Protein AF-A0A6V7KZN3-F1 (afdb_monomer_lite)

InterPro domains:
  IPR001879 GPCR, family 2, extracellular hormone receptor domain [PF02793] (22-61)
  IPR036445 GPCR family 2, extracellular hormone receptor domain superfamily [G3DSA:4.10.1240.10] (18-74)
  IPR036445 GPCR family 2, extracellular hormone receptor domain superfamily [SSF111418] (16-53)

Radius of gyration: 14.06 Å; chains: 1; bounding box: 35×32×30 Å

Secondary structure (DSSP, 8-state):
-----S----TTSHHHHHHHHEEPPEEETTEEE--EETT-EEEEEPTTS-S-EEEEEEEE-SSSEEESSSS-B-

Organism: NCBI:txid1563983

pLDDT: mean 79.46, std 14.95, range [38.97, 94.81]

Structure (mmCIF, N/CA/C/O backbone):
data_AF-A0A6V7KZN3-F1
#
_entry.id   AF-A0A6V7KZN3-F1
#
loop_
_atom_site.group_PDB
_atom_site.id
_atom_site.type_symbol
_atom_site.label_atom_id
_atom_site.label_alt_id
_atom_site.label_comp_id
_atom_site.label_asym_id
_atom_site.label_entity_id
_atom_site.label_seq_id
_atom_site.pdbx_PDB_ins_code
_atom_site.Cartn_x
_atom_site.Cartn_y
_atom_site.Cartn_z
_atom_site.occupancy
_atom_site.B_iso_or_equiv
_atom_site.auth_seq_id
_atom_site.auth_comp_id
_atom_site.auth_asym_id
_atom_site.auth_atom_id
_atom_site.pdbx_PDB_model_num
ATOM 1 N N . THR A 1 1 ? -8.269 24.279 -11.199 1.00 38.97 1 THR A N 1
ATOM 2 C CA . THR A 1 1 ? -7.921 23.291 -10.162 1.00 38.97 1 THR A CA 1
ATOM 3 C C . THR A 1 1 ? -7.276 22.111 -10.838 1.00 38.97 1 THR A C 1
ATOM 5 O O . THR A 1 1 ? -7.978 21.228 -11.306 1.00 38.97 1 THR A O 1
ATOM 8 N N . THR A 1 2 ? -5.959 22.157 -11.001 1.00 40.75 2 THR A N 1
ATOM 9 C CA . THR A 1 2 ? -5.208 21.094 -11.674 1.00 40.75 2 THR A CA 1
ATOM 10 C C . THR A 1 2 ? -4.486 20.323 -10.586 1.00 40.75 2 THR A C 1
ATO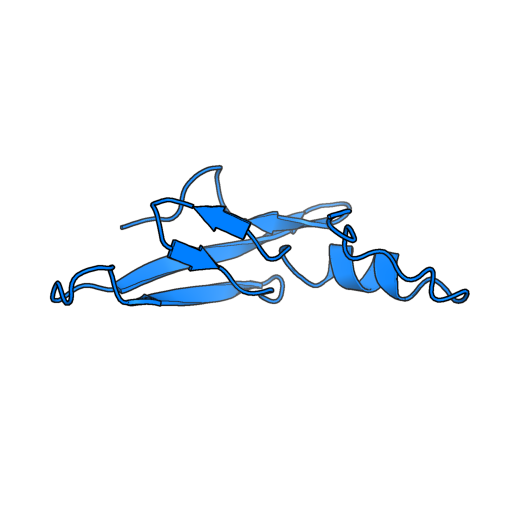M 12 O O . THR A 1 2 ? -3.592 20.859 -9.937 1.00 40.75 2 THR A O 1
ATOM 15 N N . SER A 1 3 ? -4.956 19.110 -10.318 1.00 50.09 3 SER A N 1
ATOM 16 C CA . SER A 1 3 ? -4.342 18.168 -9.389 1.00 50.09 3 SER A CA 1
ATOM 17 C C . SER A 1 3 ? -2.928 17.883 -9.882 1.00 50.09 3 SER A C 1
ATOM 19 O O . SER A 1 3 ? -2.768 17.364 -10.982 1.00 50.09 3 SER A O 1
ATOM 21 N N . ILE A 1 4 ? -1.913 18.268 -9.114 1.00 52.50 4 ILE A N 1
ATOM 22 C CA . ILE A 1 4 ? -0.518 17.938 -9.409 1.00 52.50 4 ILE A CA 1
ATOM 23 C C . ILE A 1 4 ? -0.367 16.431 -9.137 1.00 52.50 4 ILE A C 1
ATOM 25 O O . ILE A 1 4 ? -0.494 16.038 -7.974 1.00 52.50 4 ILE A O 1
ATOM 29 N N . PRO A 1 5 ? -0.154 15.557 -10.143 1.00 51.16 5 PRO A N 1
ATOM 30 C CA . PRO A 1 5 ? 0.351 14.225 -9.851 1.00 51.16 5 PRO A CA 1
ATOM 31 C C . PRO A 1 5 ? 1.764 14.414 -9.296 1.00 51.16 5 PRO A C 1
ATOM 33 O O . PRO A 1 5 ? 2.550 15.173 -9.858 1.00 51.16 5 PRO A O 1
ATOM 36 N N . TYR A 1 6 ? 2.067 13.792 -8.160 1.00 57.75 6 TYR A N 1
ATOM 37 C CA . TYR A 1 6 ? 3.391 13.812 -7.538 1.00 57.75 6 TYR A CA 1
ATOM 38 C C . TYR A 1 6 ? 4.453 13.289 -8.519 1.00 57.75 6 TYR A C 1
ATOM 40 O O . TYR A 1 6 ? 4.735 12.097 -8.561 1.00 57.75 6 TYR A O 1
ATOM 48 N N . GLN A 1 7 ? 5.026 14.173 -9.328 1.00 55.16 7 GLN A N 1
ATOM 49 C CA . GLN A 1 7 ? 6.130 13.882 -10.235 1.00 55.16 7 GLN A CA 1
ATOM 50 C C . GLN A 1 7 ? 6.930 15.165 -10.463 1.00 55.16 7 GLN A C 1
ATOM 52 O O . GLN A 1 7 ? 6.921 15.758 -11.537 1.00 55.16 7 GLN A O 1
ATOM 57 N N . ASP A 1 8 ? 7.650 15.590 -9.425 1.00 54.47 8 ASP A N 1
ATOM 58 C CA . ASP A 1 8 ? 8.818 16.446 -9.612 1.00 54.47 8 ASP A CA 1
ATOM 59 C C . ASP A 1 8 ? 9.945 15.582 -10.198 1.00 54.47 8 ASP A C 1
ATOM 61 O O . ASP A 1 8 ? 10.403 14.653 -9.527 1.00 54.47 8 ASP A O 1
ATOM 65 N N . PRO A 1 9 ? 10.430 15.819 -11.429 1.00 53.56 9 PRO A N 1
ATOM 66 C CA . PRO A 1 9 ? 11.539 15.052 -11.974 1.00 53.56 9 PRO A CA 1
ATOM 67 C C . PRO A 1 9 ? 12.827 15.438 -11.233 1.00 53.56 9 PRO A C 1
ATOM 69 O O . PRO A 1 9 ? 13.462 16.448 -11.525 1.00 53.56 9 PRO A O 1
ATOM 72 N N . ASN A 1 10 ? 13.246 14.614 -10.268 1.00 53.56 10 ASN A N 1
ATOM 73 C CA . ASN A 1 10 ? 14.584 14.709 -9.702 1.00 53.56 10 ASN A CA 1
ATOM 74 C C . ASN A 1 10 ? 15.515 13.951 -10.648 1.00 53.56 10 ASN A C 1
ATOM 76 O O . ASN A 1 10 ? 15.499 12.724 -10.738 1.00 53.56 10 ASN A O 1
ATOM 80 N N . ILE A 1 11 ? 16.283 14.758 -11.363 1.00 54.69 11 ILE A N 1
ATOM 81 C CA . ILE A 1 11 ? 17.249 14.566 -12.450 1.00 54.69 11 ILE A CA 1
ATOM 82 C C . ILE A 1 11 ? 18.314 13.456 -12.251 1.00 54.69 11 ILE A C 1
ATOM 84 O O . ILE A 1 11 ? 19.228 13.355 -13.059 1.00 54.69 11 ILE A O 1
ATOM 88 N N . ASN A 1 12 ? 18.219 12.613 -11.212 1.00 59.47 12 ASN A N 1
ATOM 89 C CA . ASN A 1 12 ? 19.291 11.706 -10.764 1.00 59.47 12 ASN A CA 1
ATOM 90 C C . ASN A 1 12 ? 18.842 10.266 -10.415 1.00 59.47 12 ASN A C 1
ATOM 92 O O . ASN A 1 12 ? 19.458 9.621 -9.571 1.00 59.47 12 ASN A O 1
ATOM 96 N N . GLY A 1 13 ? 17.749 9.749 -10.987 1.00 61.31 13 GLY A N 1
ATOM 97 C CA . GLY A 1 13 ? 17.360 8.330 -10.837 1.00 61.31 13 GLY A CA 1
ATOM 98 C C . GLY A 1 13 ? 16.721 7.928 -9.495 1.00 61.31 13 GLY A C 1
ATOM 99 O O . GLY A 1 13 ? 16.161 6.842 -9.385 1.00 61.31 13 GLY A O 1
ATOM 100 N N . LYS A 1 14 ? 16.694 8.835 -8.511 1.00 61.84 14 LYS A N 1
ATOM 101 C CA . LYS A 1 14 ? 16.169 8.615 -7.148 1.00 61.84 14 LYS A CA 1
ATOM 102 C C . LYS A 1 14 ? 14.729 8.075 -7.086 1.00 61.84 14 LYS A C 1
ATOM 104 O O . LYS A 1 14 ? 14.392 7.355 -6.153 1.00 61.84 14 LYS A O 1
ATOM 109 N N . TRP A 1 15 ? 13.876 8.420 -8.052 1.00 62.31 15 TRP A N 1
ATOM 110 C CA . TRP A 1 15 ? 12.470 7.989 -8.076 1.00 62.31 15 TRP A CA 1
ATOM 111 C C . TRP A 1 15 ? 12.284 6.529 -8.490 1.00 62.31 15 TRP A C 1
ATOM 113 O O . TRP A 1 15 ? 11.377 5.866 -7.991 1.00 62.31 15 TRP A O 1
ATOM 123 N N . TYR A 1 16 ? 13.157 6.009 -9.355 1.00 62.84 16 TYR A N 1
ATOM 124 C CA . TYR A 1 16 ? 13.142 4.590 -9.713 1.00 62.84 16 TYR A CA 1
ATOM 125 C C . TYR A 1 16 ? 13.517 3.732 -8.504 1.00 62.84 16 TYR A C 1
ATOM 127 O O . TYR A 1 16 ? 12.867 2.723 -8.243 1.00 62.84 16 TYR A O 1
ATOM 135 N N . ASP A 1 17 ? 14.490 4.188 -7.711 1.00 72.56 17 ASP A N 1
ATOM 136 C CA . ASP A 1 17 ? 14.850 3.541 -6.447 1.00 72.56 17 ASP A CA 1
ATOM 137 C C . ASP A 1 17 ? 13.719 3.648 -5.416 1.00 72.56 17 ASP A C 1
ATOM 139 O O . ASP A 1 17 ? 13.419 2.680 -4.721 1.00 72.56 17 ASP A O 1
ATOM 143 N N . TYR A 1 18 ? 13.031 4.794 -5.342 1.00 78.75 18 TYR A N 1
ATOM 144 C CA . TYR A 1 18 ? 11.900 4.966 -4.429 1.00 78.75 18 TYR A CA 1
ATOM 145 C C . TYR A 1 18 ? 10.751 4.001 -4.745 1.00 78.75 18 TYR A C 1
ATOM 147 O O . TYR A 1 18 ? 10.266 3.321 -3.847 1.00 78.75 18 TYR A O 1
ATOM 155 N N . ASN A 1 19 ? 10.366 3.870 -6.016 1.00 79.19 19 ASN A N 1
ATOM 156 C CA . ASN A 1 19 ? 9.316 2.935 -6.433 1.00 79.19 19 ASN A CA 1
ATOM 157 C C . ASN A 1 19 ? 9.738 1.465 -6.294 1.00 79.19 19 ASN A C 1
ATOM 159 O O . ASN A 1 19 ? 8.886 0.589 -6.182 1.00 79.19 19 ASN A O 1
ATOM 163 N N . ARG A 1 20 ? 11.046 1.187 -6.279 1.00 83.69 20 ARG A N 1
ATOM 164 C CA . ARG A 1 20 ? 11.616 -0.133 -5.971 1.00 83.69 20 ARG A CA 1
ATOM 165 C C . ARG A 1 20 ? 11.602 -0.475 -4.499 1.00 83.69 20 ARG A C 1
ATOM 167 O O . ARG A 1 20 ? 11.407 -1.628 -4.143 1.00 83.69 20 ARG A O 1
ATOM 174 N N . MET A 1 21 ? 11.792 0.526 -3.653 1.00 88.69 21 MET A N 1
ATOM 175 C CA . MET A 1 21 ? 11.919 0.335 -2.216 1.00 88.69 21 MET A CA 1
ATOM 176 C C . MET A 1 21 ? 10.607 0.526 -1.459 1.00 88.69 21 MET A C 1
ATOM 178 O O . MET A 1 21 ? 10.501 0.025 -0.342 1.00 88.69 21 MET A O 1
ATOM 182 N N . TYR A 1 22 ? 9.636 1.253 -2.019 1.00 91.88 22 TYR A N 1
ATOM 183 C CA . TYR A 1 22 ? 8.408 1.640 -1.328 1.00 91.88 22 TYR A CA 1
ATOM 184 C C . TYR A 1 22 ? 7.155 1.400 -2.164 1.00 91.88 22 TYR A C 1
ATOM 186 O O . TYR A 1 22 ? 7.035 1.850 -3.307 1.00 91.88 22 TYR A O 1
ATOM 194 N N . CYS A 1 23 ? 6.174 0.757 -1.540 1.00 92.00 23 CYS A N 1
ATOM 195 C CA . CYS A 1 23 ? 4.818 0.713 -2.050 1.00 92.00 23 CYS A CA 1
ATOM 196 C C . CYS A 1 23 ? 4.242 2.123 -2.070 1.00 92.00 23 CYS A C 1
ATOM 198 O O . CYS A 1 23 ? 4.410 2.879 -1.114 1.00 92.00 23 CYS A O 1
ATOM 200 N N . GLN A 1 24 ? 3.567 2.480 -3.157 1.00 90.19 24 GLN A N 1
ATOM 201 C CA . GLN A 1 24 ? 3.100 3.846 -3.366 1.00 90.19 24 GLN A CA 1
ATOM 202 C C . GLN A 1 24 ? 1.907 4.196 -2.464 1.00 90.19 24 GLN A C 1
ATOM 204 O O . GLN A 1 24 ? 1.085 3.315 -2.174 1.00 90.19 24 GLN A O 1
ATOM 209 N N . PRO A 1 25 ? 1.772 5.471 -2.047 1.00 91.56 25 PRO A N 1
ATOM 210 C CA . PRO A 1 25 ? 0.605 5.919 -1.307 1.00 91.56 25 PRO A CA 1
ATOM 211 C C . PRO A 1 25 ? -0.675 5.701 -2.115 1.00 91.56 25 PRO A C 1
ATOM 213 O O . PRO A 1 25 ? -0.750 6.091 -3.280 1.00 91.56 25 PRO A O 1
ATOM 216 N N . THR A 1 26 ? -1.689 5.091 -1.511 1.00 92.12 26 THR A N 1
ATOM 217 C CA . THR A 1 26 ? -2.949 4.797 -2.205 1.00 92.12 26 THR A CA 1
ATOM 218 C C . THR A 1 26 ? -4.136 4.769 -1.250 1.00 92.12 26 THR A C 1
ATOM 220 O O . THR A 1 26 ? -3.985 4.629 -0.036 1.00 92.12 26 THR A O 1
ATOM 223 N N . MET A 1 27 ? -5.342 4.894 -1.800 1.00 89.38 27 MET A N 1
ATOM 224 C CA . MET A 1 27 ? -6.582 4.690 -1.061 1.00 89.38 27 MET A CA 1
ATOM 225 C C . MET A 1 27 ? -7.156 3.309 -1.351 1.00 89.38 27 MET A C 1
ATOM 227 O O . MET A 1 27 ? -7.455 2.979 -2.494 1.00 89.38 27 MET A O 1
ATOM 231 N N . ALA A 1 28 ? -7.392 2.529 -0.298 1.00 89.12 28 ALA A N 1
ATOM 232 C CA . ALA A 1 28 ? -8.060 1.237 -0.396 1.00 89.12 28 ALA A CA 1
ATOM 233 C C . ALA A 1 28 ? -8.954 1.020 0.825 1.00 89.12 28 ALA A C 1
ATOM 235 O O . ALA A 1 28 ? -8.556 1.318 1.949 1.00 89.12 28 ALA A O 1
ATOM 236 N N . ARG A 1 29 ? -10.171 0.498 0.610 1.00 85.31 29 ARG A N 1
ATOM 237 C CA . ARG A 1 29 ? -11.169 0.241 1.674 1.00 85.31 29 ARG A CA 1
ATOM 238 C C . ARG A 1 29 ? -11.486 1.477 2.539 1.00 85.31 29 ARG A C 1
ATOM 240 O O . ARG A 1 29 ? -11.694 1.352 3.740 1.00 85.31 29 ARG A O 1
ATOM 247 N N . ASN A 1 30 ? -11.533 2.666 1.928 1.00 86.88 30 ASN A N 1
ATOM 248 C CA . ASN A 1 30 ? -11.710 3.958 2.617 1.00 86.88 30 ASN A CA 1
ATOM 249 C C . ASN A 1 30 ? -10.616 4.281 3.652 1.00 86.88 30 ASN A C 1
ATOM 251 O O . ASN A 1 30 ? -10.827 5.101 4.543 1.00 86.88 30 ASN A O 1
ATOM 255 N N . LEU A 1 31 ? -9.443 3.659 3.520 1.00 87.38 31 LEU A N 1
ATOM 256 C CA . LEU A 1 31 ? -8.249 3.955 4.299 1.00 87.38 31 LEU A CA 1
ATOM 257 C C . LEU A 1 31 ? -7.155 4.500 3.387 1.00 87.38 31 LEU A C 1
ATOM 259 O O . LEU A 1 31 ? -6.979 4.031 2.259 1.00 87.38 31 LEU A O 1
ATOM 263 N N . PHE A 1 32 ? -6.430 5.500 3.887 1.00 90.50 32 PHE A N 1
ATOM 264 C CA . PHE A 1 32 ? -5.240 6.013 3.224 1.00 90.50 32 PHE A CA 1
ATOM 265 C C . PHE A 1 32 ? -4.017 5.223 3.684 1.00 90.50 32 PHE A C 1
ATOM 267 O O . PHE A 1 32 ? -3.662 5.211 4.865 1.00 90.50 32 PHE A O 1
ATOM 274 N N . TRP A 1 33 ? -3.371 4.559 2.738 1.00 90.75 33 TRP A N 1
ATOM 275 C CA . TRP A 1 33 ? -2.168 3.778 2.961 1.00 90.75 33 TRP A CA 1
ATOM 276 C C . TRP A 1 33 ? -0.971 4.614 2.535 1.00 90.75 33 TRP A C 1
ATOM 278 O O . TRP A 1 33 ? -0.840 4.953 1.363 1.00 90.75 33 TRP A O 1
ATOM 288 N N . ASN A 1 34 ? -0.127 4.981 3.499 1.00 91.88 34 ASN A N 1
ATOM 289 C CA . ASN A 1 34 ? 1.095 5.739 3.246 1.00 91.88 34 ASN A CA 1
ATOM 290 C C . ASN A 1 34 ? 2.141 4.885 2.530 1.00 91.88 34 ASN A C 1
ATOM 292 O O . ASN A 1 34 ? 2.096 3.653 2.579 1.00 91.88 34 ASN A O 1
ATOM 296 N N . ALA A 1 35 ? 3.136 5.555 1.944 1.00 90.50 35 ALA A N 1
ATOM 297 C CA . ALA A 1 35 ? 4.284 4.860 1.393 1.00 90.50 35 ALA A CA 1
ATOM 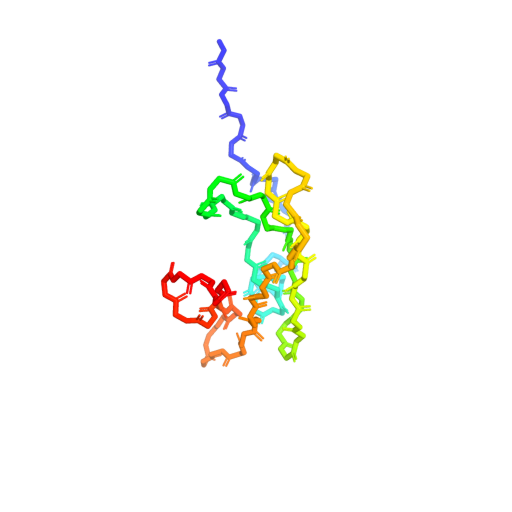298 C C . ALA A 1 35 ? 4.941 3.973 2.456 1.00 90.50 35 ALA A C 1
ATOM 300 O O . ALA A 1 35 ? 5.272 4.436 3.547 1.00 90.50 35 ALA A O 1
ATOM 301 N N . THR A 1 36 ? 5.100 2.694 2.137 1.00 92.88 36 THR A N 1
ATOM 302 C CA . THR A 1 36 ? 5.599 1.680 3.074 1.00 92.88 36 THR A CA 1
ATOM 303 C C . THR A 1 36 ? 6.731 0.926 2.417 1.00 92.88 36 THR A C 1
ATOM 30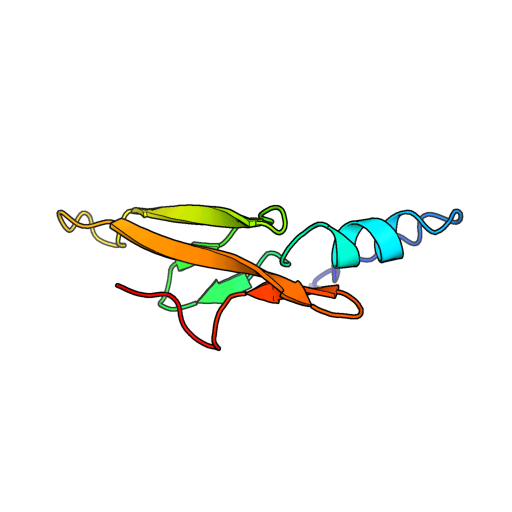5 O O . THR A 1 36 ? 6.655 0.629 1.229 1.00 92.88 36 THR A O 1
ATOM 308 N N . ARG A 1 37 ? 7.803 0.659 3.162 1.00 92.44 37 ARG A N 1
ATOM 309 C CA . ARG A 1 37 ? 8.997 0.011 2.622 1.00 92.44 37 ARG A CA 1
ATOM 310 C C . ARG A 1 37 ? 8.716 -1.456 2.294 1.00 92.44 37 ARG A C 1
ATOM 312 O O . ARG A 1 37 ? 7.987 -2.127 3.021 1.00 92.44 37 ARG A O 1
ATOM 319 N N . ALA A 1 38 ? 9.316 -1.964 1.225 1.00 92.06 38 ALA A N 1
ATOM 320 C CA . ALA A 1 38 ? 9.253 -3.375 0.874 1.00 92.06 38 ALA A CA 1
ATOM 321 C C . ALA A 1 38 ? 9.760 -4.250 2.032 1.00 92.06 38 ALA A C 1
ATOM 323 O O . ALA A 1 38 ? 10.818 -3.992 2.612 1.00 92.06 38 ALA A O 1
ATOM 324 N N . GLY A 1 39 ? 8.973 -5.268 2.383 1.00 92.62 39 GLY A N 1
ATOM 325 C CA . GLY A 1 39 ? 9.187 -6.129 3.546 1.00 92.62 39 GLY A CA 1
ATOM 326 C C . GLY A 1 39 ? 8.416 -5.700 4.798 1.00 92.62 39 GLY A C 1
ATOM 327 O O . GLY A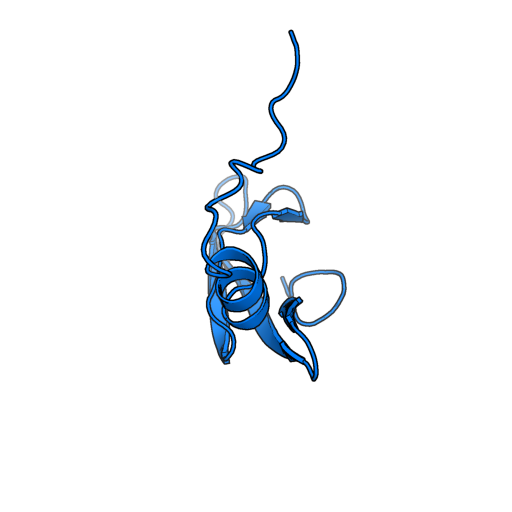 1 39 ? 8.172 -6.544 5.662 1.00 92.62 39 GLY A O 1
ATOM 328 N N . ASP A 1 40 ? 7.965 -4.444 4.879 1.00 94.81 40 ASP A N 1
ATOM 329 C CA . ASP A 1 40 ? 7.219 -3.934 6.030 1.00 94.81 40 ASP A CA 1
ATOM 330 C C . ASP A 1 40 ? 5.698 -4.107 5.866 1.00 94.81 40 ASP A C 1
ATOM 332 O O . ASP A 1 40 ? 5.162 -4.396 4.790 1.00 94.81 40 ASP A O 1
ATOM 336 N N . VAL A 1 41 ? 4.970 -3.939 6.974 1.00 94.00 41 VAL A N 1
ATOM 337 C CA . VAL A 1 41 ? 3.504 -4.009 7.017 1.00 94.00 41 VAL A CA 1
ATOM 338 C C . VAL A 1 41 ? 2.955 -2.677 7.501 1.00 94.00 41 VAL A C 1
ATOM 340 O O . VAL A 1 41 ? 3.214 -2.268 8.632 1.00 94.00 41 VAL A O 1
ATOM 343 N N . ALA A 1 42 ? 2.152 -2.032 6.663 1.00 93.69 42 ALA A N 1
ATOM 344 C CA . ALA A 1 42 ? 1.378 -0.872 7.057 1.00 93.69 42 ALA A CA 1
ATOM 345 C C . ALA A 1 42 ? 0.212 -1.304 7.947 1.00 93.69 42 ALA A C 1
ATOM 347 O O . ALA A 1 42 ? -0.428 -2.330 7.700 1.00 93.69 42 ALA A O 1
ATOM 348 N N . VAL A 1 43 ? -0.076 -0.502 8.967 1.00 92.06 43 VAL A N 1
ATOM 349 C CA . VAL A 1 43 ? -1.189 -0.719 9.891 1.00 92.06 43 VAL A CA 1
ATOM 350 C C . VAL A 1 43 ? -1.992 0.569 9.962 1.00 92.06 43 VAL A C 1
ATOM 352 O O . VAL A 1 43 ? -1.427 1.632 10.212 1.00 92.06 43 VAL A O 1
ATOM 355 N N . GLN A 1 44 ? -3.296 0.475 9.730 1.00 90.12 44 GLN A N 1
ATOM 356 C CA . GLN A 1 44 ? -4.216 1.603 9.824 1.00 90.12 44 GLN A CA 1
ATOM 357 C C . GLN A 1 44 ? -5.391 1.239 10.720 1.00 90.12 44 GLN A C 1
ATOM 359 O O . GLN A 1 44 ? -5.929 0.136 10.640 1.00 90.12 44 GLN A O 1
ATOM 364 N N . SER A 1 45 ? -5.809 2.172 11.569 1.00 88.19 45 SER A N 1
ATOM 365 C CA . SER A 1 45 ? -7.033 2.007 12.352 1.00 88.19 45 SER A CA 1
ATOM 366 C C . SER A 1 45 ? -8.239 1.983 11.422 1.00 88.19 45 SER A C 1
ATOM 368 O O . SER A 1 45 ? -8.313 2.787 10.493 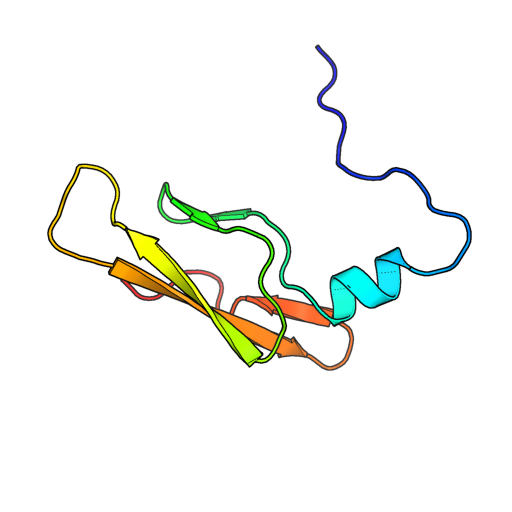1.00 88.19 45 SER A O 1
ATOM 370 N N . CYS A 1 46 ? -9.198 1.093 11.675 1.00 84.00 46 CYS A N 1
ATOM 371 C CA . CYS A 1 46 ? -10.411 1.044 10.869 1.00 84.00 46 CYS A CA 1
ATOM 372 C C . CYS A 1 46 ? -11.188 2.374 10.961 1.00 84.00 46 CYS A C 1
ATOM 374 O O . CYS A 1 46 ? -11.284 2.973 12.041 1.00 84.00 46 CYS A O 1
ATOM 376 N N . PRO A 1 47 ? -11.762 2.855 9.844 1.00 81.94 47 PRO A N 1
ATOM 377 C CA . PRO A 1 47 ? -12.504 4.105 9.847 1.00 81.94 47 PRO A CA 1
ATOM 378 C C . PRO A 1 47 ? -13.766 3.970 10.717 1.00 81.94 47 PRO A C 1
ATOM 380 O O . PRO A 1 47 ? -14.349 2.892 10.826 1.00 81.94 47 PRO A O 1
ATOM 383 N N . GLY A 1 48 ? -14.192 5.066 11.352 1.00 79.75 48 GLY A N 1
ATOM 384 C CA . GLY A 1 48 ? -15.389 5.091 12.207 1.00 79.75 48 GLY A CA 1
ATOM 385 C C . GLY A 1 48 ? -15.179 4.648 13.661 1.00 79.75 48 GLY A C 1
ATOM 386 O O . GLY A 1 48 ? -16.157 4.501 14.386 1.00 79.75 48 GLY A O 1
ATOM 387 N N . GLY A 1 49 ? -13.933 4.449 14.108 1.00 69.69 49 GLY A N 1
ATOM 388 C CA . GLY A 1 49 ? -13.638 4.123 15.511 1.00 69.69 49 GLY A CA 1
ATOM 389 C C . GLY A 1 49 ? -13.994 2.687 15.908 1.00 69.69 49 GLY A C 1
ATOM 390 O O . GLY A 1 49 ? -14.130 2.391 17.093 1.00 69.69 49 GLY A O 1
ATOM 391 N N . ALA A 1 50 ? -14.155 1.793 14.930 1.00 75.81 50 ALA A N 1
ATOM 392 C CA . ALA A 1 50 ? -14.295 0.368 15.191 1.00 75.81 50 ALA A CA 1
ATOM 393 C C . ALA A 1 50 ? -13.036 -0.176 15.895 1.00 75.81 50 ALA A C 1
ATOM 395 O O . ALA A 1 50 ? -11.918 0.246 15.601 1.00 75.81 50 ALA A O 1
ATOM 396 N N . ASN A 1 51 ? -13.212 -1.141 16.802 1.00 72.88 51 ASN A N 1
ATOM 397 C CA . ASN A 1 51 ? -12.115 -1.797 17.522 1.00 72.88 51 ASN A CA 1
ATOM 398 C C . ASN A 1 51 ? -11.385 -2.807 16.615 1.00 72.88 51 ASN A C 1
ATOM 400 O O . ASN A 1 51 ? -11.490 -4.015 16.810 1.00 72.88 51 ASN A O 1
ATOM 404 N N . GLY A 1 52 ? -10.682 -2.310 15.597 1.00 83.81 52 GLY A N 1
ATOM 405 C CA . GLY A 1 52 ? -9.928 -3.121 14.646 1.00 83.81 52 GLY A CA 1
ATOM 406 C C . GLY A 1 52 ? -8.829 -2.330 13.942 1.00 83.81 52 GLY A C 1
ATOM 407 O O . GLY A 1 52 ? -8.882 -1.100 13.848 1.00 83.81 52 GLY A O 1
ATOM 408 N N . VAL A 1 53 ? -7.826 -3.054 13.450 1.00 87.56 53 VAL A N 1
ATOM 409 C CA . VAL A 1 53 ? -6.741 -2.503 12.635 1.00 87.56 53 VAL A CA 1
ATOM 410 C C . VAL A 1 53 ? -6.668 -3.264 11.321 1.00 87.56 53 VAL A C 1
ATOM 412 O O . VAL A 1 53 ? -6.612 -4.489 11.314 1.00 87.56 53 VAL A O 1
ATOM 415 N N . ALA A 1 54 ? -6.638 -2.531 10.218 1.00 89.62 54 ALA A N 1
ATOM 416 C CA . ALA A 1 54 ? -6.367 -3.076 8.902 1.00 89.62 54 ALA A CA 1
ATOM 417 C C . ALA A 1 54 ? -4.855 -3.200 8.714 1.00 89.62 54 ALA A C 1
ATOM 419 O O . ALA A 1 54 ? -4.092 -2.322 9.137 1.00 89.62 54 ALA A O 1
ATOM 420 N N . ARG A 1 55 ? -4.410 -4.260 8.037 1.00 91.31 55 ARG A N 1
ATOM 421 C CA . ARG A 1 55 ? -2.989 -4.486 7.757 1.00 91.31 55 ARG A CA 1
ATOM 422 C C . ARG A 1 55 ? -2.770 -4.695 6.269 1.00 91.31 55 ARG A C 1
ATOM 424 O O . ARG A 1 55 ? -3.496 -5.446 5.626 1.00 91.31 55 ARG A O 1
ATOM 431 N N . TRP A 1 56 ? -1.724 -4.077 5.731 1.00 93.81 56 TRP A N 1
ATOM 432 C CA . TRP A 1 56 ? -1.328 -4.301 4.345 1.00 93.81 56 TRP A CA 1
ATOM 433 C C . TRP A 1 56 ? 0.173 -4.477 4.243 1.00 93.81 56 TRP A C 1
ATOM 435 O O . TRP A 1 56 ? 0.948 -3.632 4.689 1.00 93.81 56 TRP A O 1
ATOM 445 N N . ARG A 1 57 ? 0.598 -5.613 3.698 1.00 93.88 57 ARG A N 1
ATOM 446 C CA . ARG A 1 57 ? 2.017 -5.911 3.526 1.00 93.88 57 ARG A CA 1
ATOM 447 C C . ARG A 1 57 ? 2.523 -5.251 2.253 1.00 93.88 57 ARG A C 1
ATOM 449 O O . ARG A 1 57 ? 1.898 -5.395 1.210 1.00 93.88 57 ARG A O 1
ATOM 456 N N . CYS A 1 58 ? 3.666 -4.589 2.339 1.00 94.06 58 CYS A N 1
ATOM 457 C CA . CYS A 1 58 ? 4.418 -4.167 1.173 1.00 94.06 58 CYS A CA 1
ATOM 458 C C . CYS A 1 58 ? 5.449 -5.247 0.831 1.00 94.06 58 CYS A C 1
ATOM 460 O O . CYS A 1 58 ? 6.225 -5.659 1.694 1.00 94.06 58 CYS A O 1
ATOM 462 N N . ILE A 1 59 ? 5.444 -5.743 -0.403 1.00 92.69 59 ILE A N 1
ATOM 463 C CA . ILE A 1 59 ? 6.378 -6.769 -0.875 1.00 92.69 59 ILE A CA 1
ATOM 464 C C . ILE A 1 59 ? 7.316 -6.201 -1.933 1.00 92.69 59 ILE A C 1
ATOM 466 O O . ILE A 1 59 ? 6.952 -5.311 -2.697 1.00 92.69 59 ILE A O 1
ATOM 470 N N . GLU A 1 60 ? 8.527 -6.743 -1.976 1.00 90.44 60 GLU A N 1
ATOM 471 C CA . GLU A 1 60 ? 9.445 -6.534 -3.089 1.00 90.44 60 GLU A CA 1
ATOM 472 C C . GLU A 1 60 ? 9.043 -7.471 -4.235 1.00 90.44 60 GLU A C 1
ATOM 474 O O . GLU A 1 60 ? 8.802 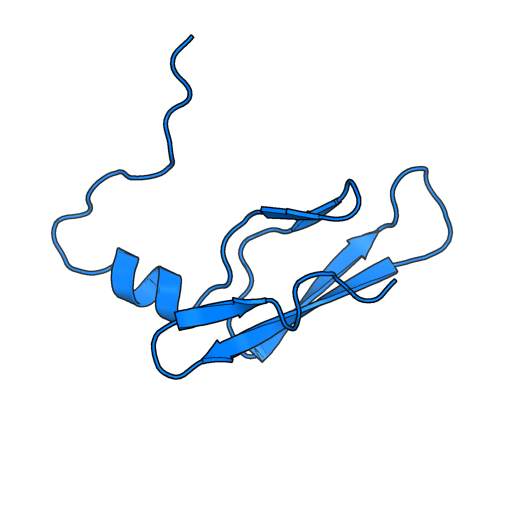-8.661 -4.021 1.00 90.44 60 GLU A O 1
ATOM 479 N N . THR A 1 61 ? 8.931 -6.925 -5.440 1.00 85.88 61 THR A N 1
ATOM 480 C CA . THR A 1 61 ? 8.786 -7.678 -6.694 1.00 85.88 61 THR A CA 1
ATOM 481 C C . THR A 1 61 ? 10.037 -7.470 -7.543 1.00 85.88 61 THR A C 1
ATOM 483 O O . THR A 1 61 ? 10.879 -6.651 -7.184 1.00 85.88 61 THR A O 1
ATOM 486 N N . GLU A 1 62 ? 10.173 -8.193 -8.659 1.00 81.00 62 GLU A N 1
ATOM 487 C CA . GLU A 1 62 ? 11.405 -8.175 -9.468 1.00 81.00 62 GLU A CA 1
ATOM 488 C C . GLU A 1 62 ? 11.851 -6.757 -9.866 1.00 81.00 62 GLU A C 1
ATOM 490 O O . GLU A 1 62 ? 13.047 -6.470 -9.865 1.00 81.00 62 GLU A O 1
ATOM 495 N N . ASP A 1 63 ? 10.899 -5.852 -10.115 1.00 79.88 63 ASP A N 1
ATOM 496 C CA . ASP A 1 63 ? 11.196 -4.504 -10.604 1.00 79.88 63 ASP A CA 1
ATOM 497 C C . ASP A 1 63 ? 10.747 -3.359 -9.691 1.00 79.88 63 ASP A C 1
ATOM 499 O O . ASP A 1 63 ? 11.216 -2.233 -9.885 1.00 79.88 63 ASP A O 1
ATOM 503 N N . THR A 1 64 ? 9.836 -3.603 -8.739 1.00 86.44 64 THR A N 1
ATOM 504 C CA . THR A 1 64 ? 9.214 -2.557 -7.901 1.00 86.44 64 THR A CA 1
ATOM 505 C C . THR A 1 64 ? 8.765 -3.069 -6.526 1.00 86.44 64 THR A C 1
ATOM 507 O O . THR A 1 64 ? 8.606 -4.270 -6.318 1.00 86.44 64 THR A O 1
ATOM 510 N N . ALA A 1 65 ? 8.483 -2.170 -5.587 1.00 90.62 65 ALA A N 1
ATOM 511 C CA . ALA A 1 65 ? 7.734 -2.499 -4.381 1.00 90.62 65 ALA A CA 1
ATOM 512 C C . ALA A 1 65 ? 6.226 -2.418 -4.662 1.00 90.62 65 ALA A C 1
ATOM 514 O O . ALA A 1 65 ? 5.724 -1.401 -5.147 1.00 90.62 65 ALA A O 1
ATOM 515 N N . ALA A 1 66 ? 5.492 -3.476 -4.326 1.00 91.31 66 ALA A N 1
ATOM 516 C CA . ALA A 1 66 ? 4.062 -3.587 -4.580 1.00 91.31 66 ALA A CA 1
ATOM 517 C C . ALA A 1 66 ? 3.300 -4.021 -3.328 1.00 91.31 66 ALA A C 1
ATOM 519 O O . ALA A 1 66 ? 3.796 -4.778 -2.492 1.00 91.31 66 ALA A O 1
ATOM 520 N N . TRP A 1 67 ? 2.070 -3.538 -3.184 1.00 91.94 67 TRP A N 1
ATOM 521 C CA . TRP A 1 67 ? 1.202 -3.976 -2.102 1.00 91.94 67 TRP A CA 1
ATOM 522 C C . TRP A 1 67 ? 0.812 -5.450 -2.292 1.00 91.94 67 TRP A C 1
ATOM 524 O O . TRP A 1 67 ? 0.510 -5.895 -3.399 1.00 91.94 67 TRP A O 1
ATOM 534 N N . TYR A 1 68 ? 0.837 -6.227 -1.210 1.00 88.56 68 TYR A N 1
ATOM 535 C CA . TYR A 1 68 ? 0.492 -7.645 -1.224 1.00 88.56 68 TYR A CA 1
ATOM 536 C C . TYR A 1 68 ? -1.007 -7.798 -1.498 1.00 88.56 68 TYR A C 1
ATOM 538 O O . TYR A 1 68 ? -1.819 -7.544 -0.606 1.00 88.56 68 TYR A O 1
ATOM 546 N N . ARG A 1 69 ? -1.345 -8.238 -2.721 1.00 83.88 69 ARG A N 1
ATOM 547 C CA . ARG A 1 69 ? -2.710 -8.333 -3.284 1.00 83.88 69 ARG A CA 1
ATOM 548 C C . ARG A 1 69 ? -3.380 -6.972 -3.509 1.00 83.88 69 ARG A C 1
ATOM 550 O O . ARG A 1 69 ? -3.003 -5.967 -2.916 1.00 83.88 69 ARG A O 1
ATOM 557 N N . ASP A 1 70 ? -4.434 -6.973 -4.327 1.00 76.38 70 ASP A N 1
ATOM 558 C CA . ASP A 1 70 ? -5.177 -5.757 -4.693 1.00 76.38 70 ASP A CA 1
ATOM 559 C C . ASP A 1 70 ? -5.921 -5.112 -3.513 1.00 76.38 70 ASP A C 1
ATOM 561 O O . ASP A 1 70 ? -6.286 -3.938 -3.576 1.00 76.38 70 ASP A O 1
ATOM 565 N N . THR A 1 71 ? -6.169 -5.860 -2.428 1.00 73.19 71 THR A N 1
ATOM 566 C CA . THR A 1 71 ? -6.877 -5.339 -1.253 1.00 73.19 71 THR A CA 1
ATOM 567 C C . THR A 1 71 ? -6.217 -5.749 0.064 1.00 73.19 71 THR A C 1
ATOM 569 O O . THR A 1 71 ? -5.865 -6.922 0.195 1.00 73.19 71 THR A O 1
ATOM 572 N N . PRO A 1 72 ? -6.124 -4.831 1.049 1.00 73.19 72 PRO A N 1
ATOM 573 C CA . PRO A 1 72 ? -5.590 -5.116 2.380 1.00 73.19 72 PRO A CA 1
ATOM 574 C C . PRO A 1 72 ? -6.439 -6.145 3.130 1.00 73.19 72 PRO A C 1
ATOM 576 O O . PRO A 1 72 ? -7.652 -6.234 2.909 1.00 73.19 72 PRO A O 1
ATOM 579 N N . ASP A 1 73 ? -5.801 -6.872 4.045 1.00 74.50 73 ASP A N 1
ATOM 580 C CA . ASP A 1 73 ? -6.476 -7.809 4.939 1.00 74.50 73 ASP A CA 1
ATOM 581 C C . ASP A 1 73 ? -7.093 -7.011 6.113 1.00 74.50 73 ASP A C 1
ATOM 583 O O . ASP A 1 73 ? -6.398 -6.237 6.789 1.00 74.50 73 ASP A O 1
ATOM 587 N N . LEU A 1 74 ? -8.411 -7.154 6.306 1.00 66.06 74 LEU A N 1
ATOM 588 C CA . LEU A 1 74 ? -9.198 -6.534 7.385 1.00 66.06 74 LEU A CA 1
ATOM 589 C C . LEU A 1 74 ? -9.365 -7.489 8.568 1.00 66.06 74 LEU A C 1
ATOM 591 O O . LEU A 1 74 ? -9.618 -8.688 8.312 1.00 66.06 74 LEU A O 1
#

Sequence (74 aa):
TTSIPYQDPNINGKWYDYNRMYCQPTMARNLFWNATRAGDVAVQSCPGGANGVARWRCIETEDTAAWYRDTPDL

Foldseek 3Di:
DDDDDPDDPPPPCVVQVLQQFWAPFDDAPNDTFHTDGAQDKTWADDPPPPPDIWIWHWHGDPRGIHIDDPHTDD